Protein AF-A0A9Y1BR38-F1 (afdb_monomer_lite)

Sequence (168 aa):
MVGENLIVCGDAAALANPI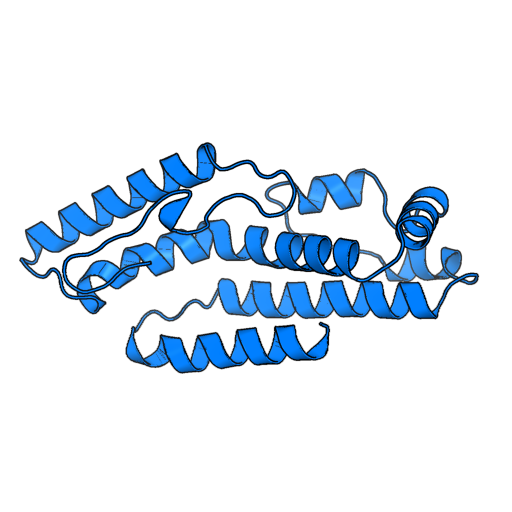NGEGHGLALLSGYYAARTIISAFARRDFSEESLWQYNIDIWQKFGYLGSMGIAIHKFMKKYPILDFEYLFASGIITQEDVNSVLGDLGYKPPIFSKFIKALKKPKLMLRLIRMILIAKKIEKLSLSYPTEVTEFNKWKRKIVKLELKEL

Secondary structure (DSSP, 8-state):
-EETTEE--GGGGT-S-TTT---HHHHHHHHHHHHHHHHHHHHHT--SHHHHTHHHHHHHHHHHHHHHHHHHHHHHHHHS-HHHHHHHHHTTSS-HHHHHHHHSSS-----HHHHGGGGTT-HHHHHHHHHHHHHHHHHHHHHHT--SSGGGHHHHHHHHHHHHTTT-

Organism: NCBI:txid2876572

Foldseek 3Di:
DAAQQDDDAWVRVVQQQLAPRHTPVRRVVLVVLQVVLVVQCVVVVHRGCLSSVVSLLSSLQQRQLLNLLSVLVNVLVVPDDVVLVVLCDVLVLDDPVQVVCSVDPDDDDDPSVVSVVSCVPPNVSSVLVVLSVVLSVVSNVLSNVQDSGPVCNVVSVVVNVVSVVVRD

InterPro domains:
  IPR036188 FAD/NAD(P)-binding domain superfamily [G3DSA:3.50.50.60] (1-167)
  IPR036188 FAD/NAD(P)-binding domain superfamily [SSF51905] (3-86)
  IPR050407 Geranylgeranyl Reductase [PTHR42685] (2-79)

pLDDT: mean 85.35, std 12.56, range [43.0, 98.5]

Radius of gyration: 18.53 Å; chains: 1; bounding box: 47×29×49 Å

Structure (mmCIF, N/CA/C/O backbone):
data_AF-A0A9Y1BR38-F1
#
_entry.id   AF-A0A9Y1BR38-F1
#
loop_
_atom_site.group_PDB
_atom_site.id
_atom_site.type_symbol
_atom_site.label_atom_id
_atom_site.label_alt_id
_atom_site.label_comp_id
_atom_site.label_asym_id
_atom_site.label_entity_id
_atom_site.label_seq_id
_atom_site.pdbx_PDB_ins_code
_atom_site.Cartn_x
_atom_site.Cartn_y
_atom_site.Cartn_z
_atom_site.occupancy
_atom_site.B_iso_or_equiv
_atom_site.auth_seq_id
_atom_site.auth_comp_id
_atom_site.auth_asym_id
_atom_site.auth_atom_id
_atom_site.pdbx_PDB_model_num
ATOM 1 N N . MET A 1 1 ? 4.615 -6.274 -8.901 1.00 95.88 1 MET A N 1
ATOM 2 C CA . MET A 1 1 ? 3.994 -5.702 -10.117 1.00 95.88 1 MET A CA 1
ATOM 3 C C . MET A 1 1 ? 4.949 -5.763 -11.306 1.00 95.88 1 MET A C 1
ATOM 5 O O . 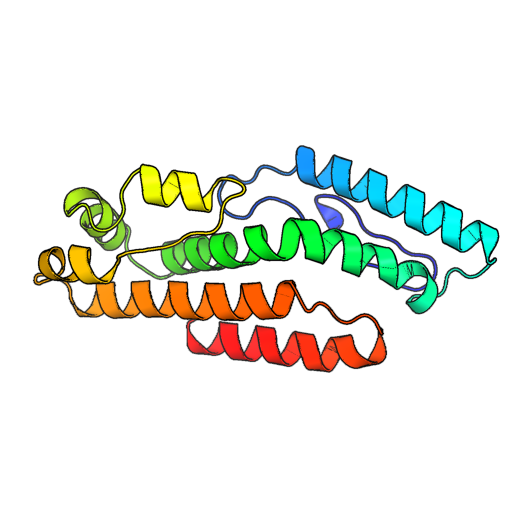MET A 1 1 ? 4.616 -5.245 -12.362 1.00 95.88 1 MET A O 1
ATOM 9 N N . VAL A 1 2 ? 6.109 -6.402 -11.151 1.00 97.81 2 VAL A N 1
ATOM 10 C CA . VAL A 1 2 ? 7.073 -6.651 -12.221 1.00 97.81 2 VAL A CA 1
ATOM 11 C C . VAL A 1 2 ? 7.361 -8.147 -12.280 1.00 97.81 2 VAL A C 1
ATOM 13 O O . VAL A 1 2 ? 7.052 -8.859 -11.324 1.00 97.81 2 VAL A O 1
ATOM 16 N N . GLY A 1 3 ? 7.925 -8.581 -13.395 1.00 96.88 3 GLY A N 1
ATOM 17 C CA . GLY A 1 3 ? 8.528 -9.889 -13.627 1.00 96.88 3 GLY A CA 1
ATOM 18 C C . GLY A 1 3 ? 9.521 -9.754 -14.780 1.00 96.88 3 GLY A C 1
ATOM 19 O O . GLY A 1 3 ? 9.692 -8.651 -15.304 1.00 96.88 3 GLY A O 1
ATOM 20 N N . GLU A 1 4 ? 10.154 -10.845 -15.207 1.00 96.19 4 GLU A N 1
ATOM 21 C CA . GLU A 1 4 ? 11.020 -10.802 -16.392 1.00 96.19 4 GLU A CA 1
ATOM 22 C C . GLU A 1 4 ? 10.271 -10.213 -17.593 1.00 96.19 4 GLU A C 1
ATOM 24 O O . GLU A 1 4 ? 9.215 -10.710 -17.991 1.00 96.19 4 GLU A O 1
ATOM 29 N N . ASN A 1 5 ? 10.816 -9.136 -18.165 1.00 97.19 5 ASN A N 1
ATOM 30 C CA . ASN A 1 5 ? 10.243 -8.420 -19.307 1.00 97.19 5 ASN A CA 1
ATOM 31 C C . ASN A 1 5 ? 8.800 -7.910 -19.100 1.00 97.19 5 ASN A C 1
ATOM 33 O O . ASN A 1 5 ? 8.101 -7.629 -20.075 1.00 97.19 5 ASN A O 1
ATOM 37 N N . LEU A 1 6 ? 8.336 -7.774 -17.852 1.00 98.12 6 LEU A N 1
ATOM 38 C CA . LEU A 1 6 ? 6.954 -7.418 -17.538 1.00 98.12 6 LEU A CA 1
ATOM 39 C C . LEU A 1 6 ? 6.879 -6.325 -16.471 1.00 98.12 6 LEU A C 1
ATOM 41 O O . LEU A 1 6 ? 7.452 -6.443 -15.389 1.00 98.12 6 LEU A O 1
ATOM 45 N N . ILE A 1 7 ? 6.068 -5.302 -16.739 1.00 98.44 7 ILE A N 1
ATOM 46 C CA . ILE A 1 7 ? 5.588 -4.337 -15.746 1.00 98.44 7 ILE A CA 1
ATOM 47 C C . ILE A 1 7 ? 4.064 -4.258 -15.858 1.00 98.44 7 ILE A C 1
ATOM 49 O O . ILE A 1 7 ? 3.518 -4.190 -16.956 1.00 98.44 7 ILE A O 1
ATOM 53 N N . VAL A 1 8 ? 3.382 -4.252 -14.713 1.00 98.12 8 VAL A N 1
ATOM 54 C CA . VAL A 1 8 ? 1.926 -4.112 -14.606 1.00 98.12 8 VAL A CA 1
ATOM 55 C C . VAL A 1 8 ? 1.590 -2.775 -13.940 1.00 98.12 8 VAL A C 1
ATOM 57 O O . VAL A 1 8 ? 2.165 -2.427 -12.904 1.00 98.12 8 VAL A O 1
ATOM 60 N N . CYS A 1 9 ? 0.641 -2.035 -14.515 1.00 96.81 9 CYS A N 1
ATOM 61 C CA . CYS A 1 9 ? 0.256 -0.680 -14.101 1.00 96.81 9 CYS A CA 1
ATOM 62 C C . CYS A 1 9 ? -1.261 -0.547 -13.892 1.00 96.81 9 CYS A C 1
ATOM 64 O O . CYS A 1 9 ? -2.034 -1.401 -14.326 1.00 96.81 9 CYS A O 1
ATOM 66 N N . GLY A 1 10 ? -1.678 0.551 -13.251 1.00 94.50 10 GLY A N 1
ATOM 67 C CA . GLY A 1 10 ? -3.084 0.925 -13.068 1.00 94.50 10 GLY A CA 1
ATOM 68 C C . GLY A 1 10 ? -3.947 -0.169 -12.437 1.00 94.50 10 GLY A C 1
ATOM 69 O O . GLY A 1 10 ? -3.523 -0.861 -11.507 1.00 94.50 10 GLY A O 1
ATOM 70 N N . ASP A 1 11 ? -5.159 -0.335 -12.960 1.00 94.12 11 ASP A N 1
ATOM 71 C CA . ASP A 1 11 ? -6.144 -1.299 -12.455 1.00 94.12 11 ASP A CA 1
ATOM 72 C C . ASP A 1 11 ? -5.651 -2.747 -12.540 1.00 94.12 11 ASP A C 1
ATOM 74 O O . ASP A 1 11 ? -5.897 -3.535 -11.627 1.00 94.12 11 ASP A O 1
ATOM 78 N N . ALA A 1 12 ? -4.873 -3.089 -13.573 1.00 96.00 12 ALA A N 1
ATOM 79 C CA . ALA A 1 12 ? -4.264 -4.413 -13.698 1.00 96.00 12 ALA A CA 1
ATOM 80 C C . ALA A 1 12 ? -3.284 -4.716 -12.547 1.00 96.00 12 ALA A C 1
ATOM 82 O O . ALA A 1 12 ? -3.080 -5.876 -12.192 1.00 96.00 12 ALA A O 1
ATOM 83 N N . ALA A 1 13 ? -2.700 -3.680 -11.937 1.00 93.69 13 ALA A N 1
ATOM 84 C CA . ALA A 1 13 ? -1.844 -3.782 -10.758 1.00 93.69 13 ALA A CA 1
ATOM 85 C C . ALA A 1 13 ? -2.601 -3.599 -9.427 1.00 93.69 13 ALA A C 1
ATOM 87 O O . ALA A 1 13 ? -1.963 -3.562 -8.375 1.00 93.69 13 ALA A O 1
ATOM 88 N N . ALA A 1 14 ? -3.936 -3.504 -9.455 1.00 91.25 14 ALA A N 1
ATOM 89 C CA . ALA A 1 14 ? -4.789 -3.251 -8.293 1.00 91.25 14 ALA A CA 1
ATOM 90 C C . ALA A 1 14 ? -4.430 -1.958 -7.532 1.00 91.25 14 ALA A C 1
ATOM 92 O O . ALA A 1 14 ? -4.456 -1.920 -6.302 1.00 91.25 14 ALA A O 1
ATOM 93 N N . LEU A 1 15 ? -4.097 -0.894 -8.272 1.00 90.19 15 LEU A N 1
ATOM 94 C CA . LEU A 1 15 ? -3.702 0.399 -7.705 1.00 90.19 15 LEU A CA 1
ATOM 95 C C . LEU A 1 15 ? -4.874 1.349 -7.428 1.00 90.19 15 LEU A C 1
ATOM 97 O O . LEU A 1 15 ? -4.635 2.501 -7.096 1.00 90.19 15 LEU A O 1
ATOM 101 N N . ALA A 1 16 ? -6.129 0.919 -7.554 1.00 88.25 16 ALA A N 1
ATOM 102 C CA . ALA A 1 16 ? -7.261 1.762 -7.175 1.00 88.25 16 ALA A CA 1
ATOM 103 C C . ALA A 1 16 ? -7.237 2.060 -5.666 1.00 88.25 16 ALA A C 1
ATOM 105 O O . ALA A 1 16 ? -6.946 1.180 -4.848 1.00 88.25 16 ALA A O 1
ATOM 106 N N . ASN A 1 17 ? -7.568 3.295 -5.283 1.00 85.19 17 ASN A N 1
ATOM 107 C CA . ASN A 1 17 ? -7.675 3.662 -3.879 1.00 85.19 17 ASN A CA 1
ATOM 108 C C . ASN A 1 17 ? -8.801 2.835 -3.220 1.00 85.19 17 ASN A C 1
ATOM 110 O O . ASN A 1 17 ? -9.958 2.914 -3.640 1.00 85.19 17 ASN A O 1
ATOM 114 N N . PRO A 1 18 ? -8.497 2.047 -2.175 1.00 82.56 18 PRO A N 1
ATOM 115 C CA . PRO A 1 18 ? -9.446 1.112 -1.573 1.00 82.56 18 PRO A CA 1
ATOM 116 C C . PRO A 1 18 ? -10.621 1.776 -0.839 1.00 82.56 18 PRO A C 1
ATOM 118 O O . PRO A 1 18 ? -11.553 1.065 -0.471 1.00 82.56 18 PRO A O 1
ATOM 121 N N . ILE A 1 19 ? -10.588 3.092 -0.590 1.00 79.19 19 ILE A N 1
ATOM 122 C CA . ILE A 1 19 ? -11.658 3.798 0.132 1.00 79.19 19 ILE A CA 1
ATOM 123 C C . ILE A 1 19 ? -12.689 4.387 -0.830 1.00 79.19 19 ILE A C 1
ATOM 125 O O . ILE A 1 19 ? -13.882 4.145 -0.668 1.00 79.19 19 ILE A O 1
ATOM 129 N N . ASN A 1 20 ? -12.244 5.177 -1.810 1.00 81.81 20 ASN A N 1
ATOM 130 C CA . ASN A 1 20 ? -13.133 5.898 -2.729 1.00 81.81 20 ASN A CA 1
ATOM 131 C C . ASN A 1 20 ? -13.226 5.249 -4.124 1.00 81.81 20 ASN A C 1
ATOM 133 O O . ASN A 1 20 ? -14.044 5.675 -4.933 1.00 81.81 20 ASN A O 1
ATOM 137 N N . GLY A 1 21 ? -12.409 4.230 -4.407 1.00 84.44 21 GLY A N 1
ATOM 138 C CA . GLY A 1 21 ? -12.361 3.551 -5.703 1.00 84.44 21 GLY A CA 1
ATOM 139 C C . GLY A 1 21 ? -11.657 4.344 -6.806 1.00 84.44 21 GLY A C 1
ATOM 140 O O . GLY A 1 21 ? -11.636 3.899 -7.950 1.00 84.44 21 GLY A O 1
ATOM 141 N N . GLU A 1 22 ? -11.075 5.504 -6.500 1.00 87.12 22 GLU A N 1
ATOM 142 C CA . GLU A 1 22 ? -10.401 6.331 -7.493 1.00 87.12 22 GLU A CA 1
ATOM 143 C C . GLU A 1 22 ? -9.078 5.688 -7.930 1.00 87.12 22 GLU A C 1
ATOM 145 O O . GLU A 1 22 ? -8.190 5.430 -7.115 1.00 87.12 22 GLU A O 1
ATOM 150 N N . GLY A 1 23 ? -8.942 5.436 -9.234 1.00 88.25 23 GLY A N 1
ATOM 151 C CA . GLY A 1 23 ? -7.738 4.843 -9.825 1.00 88.25 23 GLY A CA 1
ATOM 152 C C . GLY A 1 23 ? -6.975 5.761 -10.777 1.00 88.25 23 GLY A C 1
ATOM 153 O O . GLY A 1 23 ? -5.817 5.486 -11.068 1.00 88.25 23 GLY A O 1
ATOM 154 N N . HIS A 1 24 ? -7.567 6.861 -11.255 1.00 90.12 24 HIS A N 1
ATOM 155 C CA . HIS A 1 24 ? -6.996 7.638 -12.363 1.00 90.12 24 HIS A CA 1
ATOM 156 C C . HIS A 1 24 ? -5.622 8.243 -12.033 1.00 90.12 24 HIS A C 1
ATOM 158 O O . HIS A 1 24 ? -4.659 8.030 -12.773 1.00 90.12 24 HIS A O 1
ATOM 164 N N . GLY A 1 25 ? -5.497 8.930 -10.891 1.00 88.50 25 GLY A N 1
ATOM 165 C CA . GLY A 1 25 ? -4.220 9.509 -10.459 1.00 88.50 25 GLY A CA 1
ATOM 166 C C . GLY A 1 25 ? -3.131 8.452 -10.244 1.00 88.50 25 GLY A C 1
ATOM 167 O O . GLY A 1 25 ? -1.989 8.634 -10.665 1.00 88.50 25 GLY A O 1
ATOM 168 N N . LEU A 1 26 ? -3.493 7.306 -9.660 1.00 88.56 26 LEU A N 1
ATOM 169 C CA . LEU A 1 26 ? -2.563 6.201 -9.407 1.00 88.56 26 LEU A CA 1
ATOM 170 C C . LEU A 1 26 ? -2.187 5.454 -10.691 1.00 88.56 26 LEU A C 1
ATOM 172 O O . LEU A 1 26 ? -1.038 5.043 -10.841 1.00 88.56 26 LEU A O 1
ATOM 176 N N . ALA A 1 27 ? -3.101 5.355 -11.656 1.00 93.44 27 ALA A N 1
ATOM 177 C CA . ALA A 1 27 ? -2.816 4.829 -12.982 1.00 93.44 27 ALA A CA 1
ATOM 178 C C . ALA A 1 27 ? -1.784 5.704 -13.708 1.00 93.44 27 ALA A C 1
ATOM 180 O O . ALA A 1 27 ? -0.769 5.177 -14.169 1.00 93.44 27 ALA A O 1
ATOM 181 N N . LEU A 1 28 ? -1.9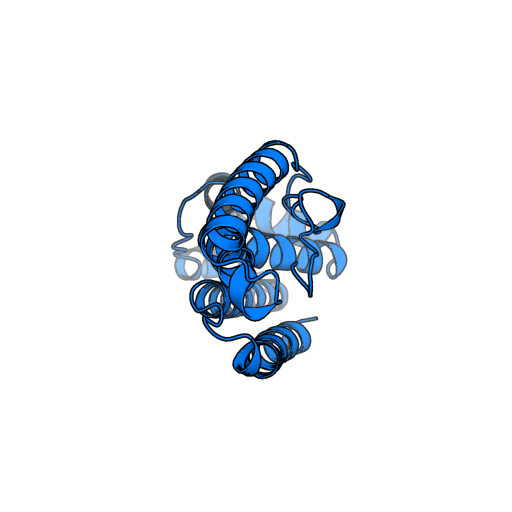71 7.028 -13.725 1.00 94.94 28 LEU A N 1
ATOM 182 C CA . LEU A 1 28 ? -1.009 7.968 -14.314 1.00 94.94 28 LEU A CA 1
ATOM 183 C C . LEU A 1 28 ? 0.359 7.897 -13.627 1.00 94.94 28 LEU A C 1
ATOM 185 O O . LEU A 1 28 ? 1.385 7.780 -14.299 1.00 94.94 28 LEU A O 1
ATOM 189 N N . LEU A 1 29 ? 0.379 7.907 -12.291 1.00 93.25 29 LEU A N 1
ATOM 190 C CA . LEU A 1 29 ? 1.613 7.804 -11.514 1.00 93.25 29 LEU A CA 1
ATOM 191 C C . LEU A 1 29 ? 2.343 6.481 -11.793 1.00 93.25 29 LEU A C 1
ATOM 193 O O . LEU A 1 29 ? 3.564 6.458 -11.943 1.00 93.25 29 LEU A O 1
ATOM 197 N N . SER A 1 30 ? 1.595 5.384 -11.919 1.00 95.88 30 SER A N 1
ATOM 198 C CA . SER A 1 30 ? 2.166 4.082 -12.251 1.00 95.88 30 SER A CA 1
ATOM 199 C C . SER A 1 30 ? 2.748 4.031 -13.662 1.00 95.88 30 SER A C 1
ATOM 201 O O . SER A 1 30 ? 3.854 3.529 -13.838 1.00 95.88 30 SER A O 1
ATOM 203 N N . GLY A 1 31 ? 2.090 4.643 -14.650 1.00 97.69 31 GLY A N 1
ATOM 204 C CA . GLY A 1 31 ? 2.645 4.779 -15.997 1.00 97.69 31 GLY A CA 1
ATOM 205 C C . GLY A 1 31 ? 3.935 5.604 -16.013 1.00 97.69 31 GLY A C 1
ATOM 206 O O . GLY A 1 31 ? 4.910 5.218 -16.657 1.00 97.69 31 GLY A O 1
ATOM 207 N N . TYR A 1 32 ? 3.977 6.699 -15.246 1.00 97.38 32 TYR A N 1
ATOM 208 C CA . TYR A 1 32 ? 5.171 7.534 -15.101 1.00 97.38 32 TYR A CA 1
ATOM 209 C C . TYR A 1 32 ? 6.368 6.746 -14.549 1.00 97.38 32 TYR A C 1
ATOM 211 O O . TYR A 1 32 ? 7.455 6.779 -15.134 1.00 97.38 32 TYR A O 1
ATOM 219 N N . TYR A 1 33 ? 6.184 6.009 -13.449 1.00 97.69 33 TYR A N 1
ATOM 220 C CA . TYR A 1 33 ? 7.267 5.208 -12.876 1.00 97.69 33 TYR A CA 1
ATOM 221 C C . TYR A 1 33 ? 7.668 4.048 -13.788 1.00 97.69 33 TYR A C 1
ATOM 223 O O . TYR A 1 33 ? 8.861 3.824 -13.978 1.00 97.69 33 TYR A O 1
ATOM 231 N N . ALA A 1 34 ? 6.706 3.377 -14.428 1.00 98.31 34 ALA A N 1
ATOM 232 C CA . ALA A 1 34 ? 6.994 2.312 -15.382 1.00 98.31 34 ALA A CA 1
ATOM 233 C C . ALA A 1 34 ? 7.876 2.807 -16.536 1.00 98.31 34 ALA A C 1
ATOM 235 O O . ALA A 1 34 ? 8.897 2.190 -16.830 1.00 98.31 34 ALA A O 1
ATOM 236 N N . ALA A 1 35 ? 7.551 3.958 -17.135 1.00 98.44 35 ALA A N 1
ATOM 237 C CA . ALA A 1 35 ? 8.354 4.550 -18.203 1.00 98.44 35 ALA A CA 1
ATOM 238 C C . ALA A 1 35 ? 9.799 4.827 -17.753 1.00 98.44 35 ALA A C 1
ATOM 240 O O . ALA A 1 35 ? 10.748 4.486 -18.461 1.00 98.44 35 ALA A O 1
ATOM 241 N N . ARG A 1 36 ? 9.989 5.386 -16.551 1.00 98.19 36 ARG A N 1
ATOM 242 C CA . ARG A 1 36 ? 11.329 5.635 -15.992 1.00 98.19 36 ARG A CA 1
ATOM 243 C C . ARG A 1 36 ? 12.114 4.347 -15.762 1.00 98.19 36 ARG A C 1
ATOM 245 O O . ARG A 1 36 ? 13.295 4.286 -16.108 1.00 98.19 36 ARG A O 1
ATOM 252 N N . THR A 1 37 ? 11.471 3.323 -15.207 1.00 98.31 37 THR A N 1
ATOM 253 C CA . THR A 1 37 ? 12.089 2.009 -14.996 1.00 98.31 37 THR A CA 1
ATOM 254 C C . THR A 1 37 ? 12.484 1.370 -16.325 1.00 98.31 37 THR A C 1
ATOM 256 O O . THR A 1 37 ? 13.608 0.887 -16.448 1.00 98.31 37 THR A O 1
ATOM 259 N N . ILE A 1 38 ? 11.621 1.443 -17.342 1.00 98.38 38 ILE A N 1
ATOM 260 C CA . ILE A 1 38 ? 11.887 0.919 -18.689 1.00 98.38 38 ILE A CA 1
ATOM 261 C C . ILE A 1 38 ? 13.084 1.631 -19.329 1.00 98.38 38 ILE A C 1
ATOM 263 O O . ILE A 1 38 ? 13.990 0.964 -19.821 1.00 98.38 38 ILE A O 1
ATOM 267 N N . ILE A 1 39 ? 13.149 2.966 -19.278 1.00 98.50 39 ILE A N 1
ATOM 268 C CA . ILE A 1 39 ? 14.294 3.732 -19.806 1.00 98.50 39 ILE A CA 1
ATOM 269 C C . ILE A 1 39 ? 15.607 3.278 -19.146 1.00 98.50 39 ILE A C 1
ATOM 271 O O . ILE A 1 39 ? 16.605 3.052 -19.832 1.00 98.50 39 ILE A O 1
ATOM 275 N N . SER A 1 40 ? 15.601 3.085 -17.824 1.00 97.75 40 SER A N 1
ATOM 276 C CA . SER A 1 40 ? 16.763 2.583 -17.076 1.00 97.75 40 SER A CA 1
ATOM 277 C C . SER A 1 40 ? 17.134 1.139 -17.445 1.00 97.75 40 SER A C 1
ATOM 279 O O . SER A 1 40 ? 18.316 0.797 -17.528 1.00 97.75 40 SER A O 1
ATOM 281 N N . ALA A 1 41 ? 16.142 0.280 -17.690 1.00 98.12 41 ALA A N 1
ATOM 282 C CA . ALA A 1 41 ? 16.347 -1.094 -18.146 1.00 98.12 41 ALA A CA 1
ATOM 283 C C . ALA A 1 41 ? 16.999 -1.139 -19.537 1.00 98.12 41 ALA A C 1
ATOM 285 O O . ALA A 1 41 ? 17.995 -1.836 -19.724 1.00 98.12 41 ALA A O 1
ATOM 286 N N . PHE A 1 42 ? 16.527 -0.318 -20.485 1.00 98.38 42 PHE A N 1
ATOM 287 C CA . PHE A 1 42 ? 17.136 -0.196 -21.815 1.00 98.38 42 PHE A CA 1
ATOM 288 C C . PHE A 1 42 ? 18.584 0.298 -21.758 1.00 98.38 42 PHE A C 1
ATOM 290 O O . PHE A 1 42 ? 19.437 -0.250 -22.455 1.00 98.38 42 PHE A O 1
ATOM 297 N N . ALA A 1 43 ? 18.882 1.288 -20.910 1.00 98.06 43 ALA A N 1
ATOM 298 C CA . ALA A 1 43 ? 20.244 1.794 -20.737 1.00 98.06 43 ALA A CA 1
ATOM 299 C C . ALA A 1 43 ? 21.213 0.709 -20.231 1.00 98.06 43 ALA A C 1
ATOM 301 O O . ALA A 1 43 ? 22.369 0.667 -20.649 1.00 98.06 43 ALA A O 1
ATOM 302 N N . ARG A 1 44 ? 20.729 -0.191 -19.366 1.00 97.19 44 ARG A N 1
ATOM 303 C CA . ARG A 1 44 ? 21.495 -1.323 -18.817 1.00 97.19 44 ARG A CA 1
ATOM 304 C C . ARG A 1 44 ? 21.442 -2.585 -19.682 1.00 97.19 44 ARG A C 1
ATOM 306 O O . ARG A 1 44 ? 22.225 -3.497 -19.448 1.00 97.19 44 ARG A O 1
ATOM 313 N N . ARG A 1 45 ? 20.543 -2.632 -20.673 1.00 97.94 45 ARG A N 1
ATOM 314 C CA . ARG A 1 45 ? 20.175 -3.838 -21.440 1.00 97.94 45 ARG A CA 1
ATOM 315 C C . ARG A 1 45 ? 19.784 -5.017 -20.542 1.00 97.94 45 ARG A C 1
ATOM 317 O O . ARG A 1 45 ? 20.090 -6.163 -20.852 1.00 97.94 45 ARG A O 1
ATOM 324 N N . ASP A 1 46 ? 19.109 -4.719 -19.439 1.00 98.19 46 ASP A N 1
ATOM 325 C CA . ASP A 1 46 ? 18.712 -5.699 -18.434 1.00 98.19 46 ASP A CA 1
ATOM 326 C C . ASP A 1 46 ? 17.232 -5.507 -18.098 1.00 98.19 46 ASP A C 1
ATOM 328 O O . ASP A 1 46 ? 16.836 -4.468 -17.565 1.00 98.19 46 ASP A O 1
ATOM 332 N N . PHE A 1 47 ? 16.429 -6.516 -18.429 1.00 97.88 47 PHE A N 1
ATOM 333 C CA . PHE A 1 47 ? 14.975 -6.547 -18.261 1.00 97.88 47 PHE A CA 1
ATOM 334 C C . PHE A 1 47 ? 14.534 -7.633 -17.262 1.00 97.88 47 PHE A C 1
ATOM 336 O O . PHE A 1 47 ? 13.373 -8.048 -17.267 1.00 97.88 47 PHE A O 1
ATOM 343 N N . SER A 1 48 ? 15.466 -8.109 -16.431 1.00 98.38 48 SER A N 1
ATOM 344 C CA . SER A 1 48 ? 15.196 -9.020 -15.315 1.00 98.38 48 SER A CA 1
ATOM 345 C C . SER A 1 48 ? 14.245 -8.404 -14.285 1.00 98.38 48 SER A C 1
ATOM 347 O O . SER A 1 48 ? 14.088 -7.181 -14.203 1.00 98.38 48 SER A O 1
ATOM 349 N N . GLU A 1 49 ? 13.626 -9.250 -13.459 1.00 97.69 49 GLU A N 1
ATOM 350 C CA . GLU A 1 49 ? 12.784 -8.793 -12.349 1.00 97.69 49 GLU A CA 1
ATOM 351 C C . GLU A 1 49 ? 13.561 -7.853 -11.410 1.00 97.69 49 GLU A C 1
ATOM 353 O O . GLU A 1 49 ? 13.041 -6.817 -10.992 1.00 97.69 49 GLU A O 1
ATOM 358 N N . GLU A 1 50 ? 14.829 -8.172 -11.144 1.00 97.44 50 GLU A N 1
ATOM 359 C CA . GLU A 1 50 ? 15.758 -7.393 -10.329 1.00 97.44 50 GLU A CA 1
ATOM 360 C C . GLU A 1 50 ? 15.988 -5.996 -10.909 1.00 97.44 50 GLU A C 1
ATOM 362 O O . GLU A 1 50 ? 15.890 -4.995 -10.194 1.00 97.44 50 GLU A O 1
ATOM 367 N N . SER A 1 51 ? 16.249 -5.903 -12.215 1.00 97.00 51 SER A N 1
ATOM 368 C CA . SER A 1 51 ? 16.459 -4.622 -12.896 1.00 97.00 51 SER A CA 1
ATOM 369 C C . SER A 1 51 ? 15.214 -3.735 -12.861 1.00 97.00 51 SER A C 1
ATOM 371 O O . SER A 1 51 ? 15.327 -2.508 -12.731 1.00 97.00 51 SER A O 1
ATOM 373 N N . LEU A 1 52 ? 14.029 -4.348 -12.938 1.00 98.38 52 LEU A N 1
ATOM 374 C CA . LEU A 1 52 ? 12.736 -3.663 -12.931 1.00 98.38 52 LEU A CA 1
ATOM 375 C C . LEU A 1 52 ? 12.208 -3.381 -11.515 1.00 98.38 52 LEU A C 1
ATOM 377 O O . LEU A 1 52 ? 11.243 -2.631 -11.353 1.00 98.38 52 LEU A O 1
ATOM 381 N N . TRP A 1 53 ? 12.847 -3.921 -10.475 1.00 97.81 53 TRP A N 1
ATOM 382 C CA . TRP A 1 53 ? 12.354 -3.889 -9.097 1.00 97.81 53 TRP A CA 1
ATOM 383 C C . TRP A 1 53 ? 12.146 -2.479 -8.533 1.00 97.81 53 TRP A C 1
ATOM 385 O O . TRP A 1 53 ? 11.240 -2.261 -7.724 1.00 97.81 53 TRP A O 1
ATOM 395 N N . GLN A 1 54 ? 12.916 -1.498 -9.019 1.00 96.62 54 GLN A N 1
ATOM 396 C CA . GLN A 1 54 ? 12.770 -0.091 -8.634 1.00 96.62 54 GLN A CA 1
ATOM 397 C C . GLN A 1 54 ? 11.342 0.431 -8.847 1.00 96.62 54 GLN A C 1
ATOM 399 O O . GLN A 1 54 ? 10.864 1.224 -8.041 1.00 96.62 54 GLN A O 1
ATOM 404 N N . TYR A 1 55 ? 10.623 -0.069 -9.859 1.00 97.38 55 TYR A N 1
ATOM 405 C CA . TYR A 1 55 ? 9.215 0.272 -10.061 1.00 97.38 55 TYR A CA 1
ATOM 406 C C . TYR A 1 55 ? 8.358 -0.078 -8.839 1.00 97.38 55 TYR A C 1
ATOM 408 O O . TYR A 1 55 ? 7.556 0.736 -8.385 1.00 97.38 55 TYR A O 1
ATOM 416 N N . ASN A 1 56 ? 8.540 -1.274 -8.265 1.00 95.81 56 ASN A N 1
ATOM 417 C CA . ASN A 1 56 ? 7.799 -1.654 -7.067 1.00 95.81 56 ASN A CA 1
ATOM 418 C C . ASN A 1 56 ? 8.143 -0.723 -5.897 1.00 95.81 56 ASN A C 1
ATOM 420 O O . ASN A 1 56 ? 7.237 -0.301 -5.185 1.00 95.81 56 ASN A O 1
ATOM 424 N N . ILE A 1 57 ? 9.423 -0.386 -5.713 1.00 94.44 57 ILE A N 1
ATOM 425 C CA . ILE A 1 57 ? 9.870 0.511 -4.638 1.00 94.44 57 ILE A CA 1
ATOM 426 C C . ILE A 1 57 ? 9.196 1.881 -4.776 1.00 94.44 57 ILE A C 1
ATOM 428 O O . ILE A 1 57 ? 8.598 2.362 -3.814 1.00 94.44 57 ILE A O 1
ATOM 432 N N . ASP A 1 58 ? 9.232 2.473 -5.969 1.00 93.38 58 ASP A N 1
ATOM 433 C CA . ASP A 1 58 ? 8.663 3.796 -6.238 1.00 93.38 58 ASP A CA 1
ATOM 434 C C . ASP A 1 58 ? 7.146 3.825 -5.987 1.00 93.38 58 ASP A C 1
ATOM 436 O O . ASP A 1 58 ? 6.630 4.735 -5.331 1.00 93.38 58 ASP A O 1
ATOM 440 N N . ILE A 1 59 ? 6.429 2.788 -6.440 1.00 92.12 59 ILE A N 1
ATOM 441 C CA . ILE A 1 59 ? 4.993 2.639 -6.182 1.00 92.12 59 ILE A CA 1
ATOM 442 C C . ILE A 1 59 ? 4.720 2.496 -4.686 1.00 92.12 59 ILE A C 1
ATOM 444 O O . ILE A 1 59 ? 3.863 3.197 -4.153 1.00 92.12 59 ILE A O 1
ATOM 448 N N . TRP A 1 60 ? 5.428 1.613 -3.980 1.00 88.62 60 TRP A N 1
ATOM 449 C CA . TRP A 1 60 ? 5.159 1.346 -2.565 1.00 88.62 60 TRP A CA 1
ATOM 450 C C . TRP A 1 60 ? 5.545 2.513 -1.650 1.00 88.62 60 TRP A C 1
ATOM 452 O O . TRP A 1 60 ? 4.855 2.743 -0.658 1.00 88.62 60 TRP A O 1
ATOM 462 N N . GLN A 1 61 ? 6.564 3.301 -2.002 1.00 82.88 61 GLN A N 1
ATOM 463 C CA . GLN A 1 61 ? 6.902 4.535 -1.286 1.00 82.88 61 GLN A CA 1
ATOM 464 C C . GLN A 1 61 ? 5.798 5.594 -1.381 1.00 82.88 61 GLN A C 1
ATOM 466 O O . GLN A 1 61 ? 5.587 6.340 -0.426 1.00 82.88 61 GLN A O 1
ATOM 471 N N . LYS A 1 62 ? 5.090 5.668 -2.515 1.00 77.56 62 LYS A N 1
ATOM 472 C CA . LYS A 1 62 ? 4.000 6.632 -2.720 1.00 77.56 62 LYS A CA 1
ATOM 473 C C . LYS A 1 62 ? 2.642 6.110 -2.255 1.00 77.56 62 LYS A C 1
ATOM 475 O O . LYS A 1 62 ? 1.899 6.840 -1.612 1.00 77.56 62 LYS A O 1
ATOM 480 N N . PHE A 1 63 ? 2.321 4.854 -2.552 1.00 77.69 63 PHE A N 1
ATOM 481 C CA . PHE A 1 63 ? 0.984 4.286 -2.364 1.00 77.69 63 PHE A CA 1
ATOM 482 C C . PHE A 1 63 ? 0.857 3.347 -1.159 1.00 77.69 63 PHE A C 1
ATOM 484 O O . PHE A 1 63 ? -0.238 3.186 -0.618 1.00 77.69 63 PHE A O 1
ATOM 491 N N . GLY A 1 64 ? 1.953 2.743 -0.692 1.00 69.88 64 GLY A N 1
ATOM 492 C CA . GLY A 1 64 ? 1.914 1.736 0.374 1.00 69.88 64 GLY A CA 1
ATOM 493 C C . GLY A 1 64 ? 1.262 2.237 1.668 1.00 69.88 64 GLY A C 1
ATOM 494 O O . GLY A 1 64 ? 0.578 1.476 2.357 1.00 69.88 64 GLY A O 1
ATOM 495 N N . TYR A 1 65 ? 1.415 3.533 1.963 1.00 64.25 65 TYR A N 1
ATOM 496 C CA . TYR A 1 65 ? 0.747 4.218 3.072 1.00 64.25 65 TYR A CA 1
ATOM 497 C C . TYR A 1 65 ? -0.784 4.244 2.903 1.00 64.25 65 TYR A C 1
ATOM 499 O O . TYR A 1 65 ? -1.511 3.680 3.725 1.00 64.25 65 TYR A O 1
ATOM 507 N N . LEU A 1 66 ? -1.263 4.847 1.808 1.00 65.94 66 LEU A N 1
ATOM 508 C CA . LEU A 1 66 ? -2.688 5.076 1.537 1.00 65.94 66 LEU A CA 1
ATOM 509 C C . LEU A 1 66 ? -3.459 3.760 1.388 1.00 65.94 66 LEU A C 1
ATOM 511 O O . LEU A 1 66 ? -4.552 3.600 1.936 1.00 65.94 66 LEU A O 1
ATOM 515 N N . GLY A 1 67 ? -2.851 2.775 0.721 1.00 72.12 67 GLY A N 1
ATOM 516 C CA . GLY A 1 67 ? -3.442 1.451 0.561 1.00 72.12 67 GLY A CA 1
ATOM 517 C C . GLY A 1 67 ? -3.695 0.752 1.900 1.00 72.12 67 GLY A C 1
ATOM 518 O O . GLY A 1 67 ? -4.753 0.159 2.097 1.00 72.12 67 GLY A O 1
ATOM 519 N N . SER A 1 68 ? -2.769 0.857 2.858 1.00 79.25 68 SER A N 1
ATOM 520 C CA . SER A 1 68 ? -2.820 0.086 4.110 1.00 79.25 68 SER A CA 1
ATOM 521 C C . SER A 1 68 ? -4.003 0.463 5.010 1.00 79.25 68 SER A C 1
ATOM 523 O O . SER A 1 68 ? -4.732 -0.417 5.475 1.00 79.25 68 SER A O 1
ATOM 525 N N . MET A 1 69 ? -4.215 1.761 5.260 1.00 80.56 69 MET A N 1
ATOM 526 C CA . MET A 1 69 ? -5.328 2.220 6.102 1.00 80.56 69 MET A CA 1
ATOM 527 C C . MET A 1 69 ? -6.673 2.027 5.403 1.00 80.56 69 MET A C 1
ATOM 529 O O . MET A 1 69 ? -7.629 1.559 6.021 1.00 80.56 69 MET A O 1
ATOM 533 N N . GLY A 1 70 ? -6.741 2.320 4.105 1.00 81.81 70 GLY A N 1
ATOM 534 C CA . GLY A 1 70 ? -7.980 2.168 3.361 1.00 81.81 70 GLY A CA 1
ATOM 535 C C . GLY A 1 70 ? -8.434 0.715 3.220 1.00 81.81 70 GLY A C 1
ATOM 536 O O . GLY A 1 70 ? -9.611 0.421 3.421 1.00 81.81 70 GLY A O 1
ATOM 537 N N . ILE A 1 71 ? -7.504 -0.222 3.003 1.00 85.06 71 ILE A N 1
ATOM 538 C CA . ILE A 1 71 ? -7.797 -1.664 3.038 1.00 85.06 71 ILE A CA 1
ATOM 539 C C . ILE A 1 71 ? -8.329 -2.076 4.416 1.00 85.06 71 ILE A C 1
ATOM 541 O O . ILE A 1 71 ? -9.286 -2.851 4.496 1.00 85.06 71 ILE A O 1
ATOM 545 N N . ALA A 1 72 ? -7.734 -1.571 5.501 1.00 85.88 72 ALA A N 1
ATOM 546 C CA . ALA A 1 72 ? -8.172 -1.890 6.856 1.00 85.88 72 ALA A CA 1
ATOM 547 C C . ALA A 1 72 ? -9.598 -1.385 7.133 1.00 85.88 72 ALA A C 1
ATOM 549 O O . ALA A 1 72 ? -10.423 -2.152 7.631 1.00 85.88 72 ALA A O 1
ATOM 550 N N . ILE A 1 73 ? -9.911 -0.147 6.735 1.00 83.69 73 ILE A N 1
ATOM 551 C CA . ILE A 1 73 ? -11.258 0.432 6.850 1.00 83.69 73 ILE A CA 1
ATOM 552 C C . ILE A 1 73 ? -12.266 -0.370 6.031 1.00 83.69 73 ILE A C 1
ATOM 554 O O . ILE A 1 73 ? -13.293 -0.773 6.572 1.00 83.69 73 ILE A O 1
ATOM 558 N N . HIS A 1 74 ? -11.964 -0.674 4.766 1.00 85.44 74 HIS A N 1
ATOM 559 C CA . HIS A 1 74 ? -12.859 -1.454 3.905 1.00 85.44 74 HIS A CA 1
ATOM 560 C C . HIS A 1 74 ? -13.164 -2.835 4.490 1.00 85.44 74 HIS A C 1
ATOM 562 O O . HIS A 1 74 ? -14.309 -3.287 4.524 1.00 85.44 74 HIS A O 1
ATOM 568 N N . LYS A 1 75 ? -12.138 -3.513 5.012 1.00 87.00 75 LYS A N 1
ATOM 569 C CA . LYS A 1 75 ? -12.290 -4.811 5.676 1.00 87.00 75 LYS A CA 1
ATOM 570 C C . LYS A 1 75 ? -13.115 -4.705 6.960 1.00 87.00 75 LYS A C 1
ATOM 572 O O . LYS A 1 75 ? -13.965 -5.558 7.208 1.00 87.00 75 LYS A O 1
ATOM 577 N N . PHE A 1 76 ? -12.907 -3.658 7.753 1.00 86.12 76 PHE A N 1
ATOM 578 C CA . PHE A 1 76 ? -13.700 -3.386 8.948 1.00 86.12 76 PHE A CA 1
ATOM 579 C C . PHE A 1 76 ? -15.172 -3.127 8.582 1.00 86.12 76 PHE A C 1
ATOM 581 O O . PHE A 1 76 ? -16.054 -3.732 9.190 1.00 86.12 76 PHE A O 1
ATOM 588 N N . MET A 1 77 ? -15.436 -2.340 7.530 1.00 86.31 77 MET A N 1
ATOM 589 C CA . MET A 1 77 ? -16.774 -2.095 6.959 1.00 86.31 77 MET A CA 1
ATOM 590 C C . MET A 1 77 ? -17.485 -3.360 6.505 1.00 86.31 77 MET A C 1
ATOM 592 O O . MET A 1 77 ? -18.668 -3.524 6.775 1.00 86.31 77 MET A O 1
ATOM 596 N N . LYS A 1 78 ? -16.766 -4.292 5.881 1.00 88.50 78 LYS A N 1
ATOM 597 C CA . LYS A 1 78 ? -17.339 -5.582 5.480 1.00 88.50 78 LYS A CA 1
ATOM 598 C C . LYS A 1 78 ? -17.631 -6.516 6.654 1.00 88.50 78 LYS A C 1
ATOM 600 O O . LYS A 1 78 ? -18.532 -7.343 6.563 1.00 88.50 78 LYS A O 1
ATOM 605 N N . LYS A 1 79 ? -16.843 -6.434 7.728 1.00 89.06 79 LYS A N 1
ATOM 606 C CA . LYS A 1 79 ? -16.893 -7.381 8.851 1.00 89.06 79 LYS A CA 1
ATOM 607 C C . LYS A 1 79 ? -17.948 -7.030 9.900 1.00 89.06 79 LYS A C 1
ATOM 609 O O . LYS A 1 79 ? -18.446 -7.935 10.570 1.00 89.06 79 LYS A O 1
ATOM 614 N N . TYR A 1 80 ? -18.258 -5.748 10.084 1.00 88.69 80 TYR A N 1
ATOM 615 C CA . TYR A 1 80 ? -19.164 -5.286 11.139 1.00 88.69 80 TYR A CA 1
ATOM 616 C C . TYR A 1 80 ? -20.474 -4.716 10.578 1.00 88.69 80 TYR A C 1
ATOM 618 O O . TYR A 1 80 ? -20.481 -4.183 9.471 1.00 88.69 80 TYR A O 1
ATOM 626 N N . PRO A 1 81 ? -21.592 -4.803 11.324 1.00 90.88 81 PRO A N 1
ATOM 627 C CA . PRO A 1 81 ? -22.871 -4.248 10.884 1.00 90.88 81 PRO A CA 1
ATOM 628 C C . PRO A 1 81 ? -22.812 -2.731 10.683 1.00 90.88 81 PRO A C 1
ATOM 630 O O . PRO A 1 81 ? -22.151 -2.032 11.449 1.00 90.88 81 PRO A O 1
ATOM 633 N N . ILE A 1 82 ? -23.603 -2.202 9.744 1.00 87.94 82 ILE A N 1
ATOM 634 C CA . ILE A 1 82 ? -23.713 -0.752 9.493 1.00 87.94 82 ILE A CA 1
ATOM 635 C C . ILE A 1 82 ? -24.063 0.055 10.759 1.00 87.94 82 ILE A C 1
ATOM 637 O O . ILE A 1 82 ? -23.508 1.125 10.984 1.00 87.94 82 ILE A O 1
ATOM 641 N N . LEU A 1 83 ? -24.871 -0.509 11.663 1.00 89.94 83 LEU A N 1
ATOM 642 C CA . LEU A 1 83 ? -25.235 0.103 12.951 1.00 89.94 83 LEU A CA 1
ATOM 643 C C . LEU A 1 83 ? -24.031 0.368 13.875 1.00 89.94 83 LEU A C 1
ATOM 645 O O . LEU A 1 83 ? -24.081 1.230 14.755 1.00 89.94 83 LEU A O 1
ATOM 649 N N . ASP A 1 84 ? -22.950 -0.403 13.737 1.00 89.75 84 ASP A N 1
ATOM 650 C CA . ASP A 1 84 ? -21.712 -0.135 14.468 1.00 89.75 84 ASP A CA 1
ATOM 651 C C . ASP A 1 84 ? -21.007 1.100 13.892 1.00 89.75 84 ASP A C 1
ATOM 653 O O . ASP A 1 84 ? -20.526 1.928 14.663 1.00 89.75 84 ASP A O 1
ATOM 657 N N . PHE A 1 85 ? -21.025 1.291 12.570 1.00 85.94 85 PHE A N 1
ATOM 658 C CA . PHE A 1 85 ? -20.505 2.498 11.918 1.00 85.94 85 PHE A CA 1
ATOM 659 C C . PHE A 1 85 ? -21.302 3.735 12.293 1.00 85.94 85 PHE A C 1
ATOM 661 O O . PHE A 1 85 ? -20.719 4.721 12.736 1.00 85.94 85 PHE A O 1
ATOM 668 N N . GLU A 1 86 ? -22.627 3.664 12.192 1.00 87.94 86 GLU A N 1
ATOM 669 C CA . GLU A 1 86 ? -23.518 4.760 12.578 1.00 87.94 86 GLU A CA 1
ATOM 670 C C . GLU A 1 86 ? -23.262 5.203 14.017 1.00 87.94 86 GLU A C 1
ATOM 672 O O . GLU A 1 86 ? -23.150 6.396 14.288 1.00 87.94 86 GLU A O 1
ATOM 677 N N . TYR A 1 87 ? -23.072 4.253 14.939 1.00 88.56 87 TYR A N 1
ATOM 678 C CA . TYR A 1 87 ? -22.707 4.574 16.315 1.00 88.56 87 TYR A CA 1
ATOM 679 C C . TYR A 1 87 ? -21.367 5.320 16.410 1.00 88.56 87 TYR A C 1
ATOM 681 O O . TYR A 1 87 ? -21.268 6.290 17.166 1.00 88.56 87 TYR A O 1
ATOM 689 N N . LEU A 1 88 ? -20.336 4.894 15.672 1.00 86.94 88 LEU A N 1
ATOM 690 C CA . LEU A 1 88 ? -19.016 5.537 15.692 1.00 86.94 88 LEU A CA 1
ATOM 691 C C . LEU A 1 88 ? -19.084 6.999 15.223 1.00 86.94 88 LEU A C 1
ATOM 693 O O . LEU A 1 88 ? -18.454 7.859 15.841 1.00 86.94 88 LEU A O 1
ATOM 697 N N . PHE A 1 89 ? -19.883 7.289 14.196 1.00 86.19 89 PHE A N 1
ATOM 698 C CA . PHE A 1 89 ? -20.114 8.657 13.724 1.00 86.19 89 PHE A CA 1
ATOM 699 C C . PHE A 1 89 ? -21.010 9.460 14.676 1.00 86.19 89 PHE A C 1
ATOM 701 O O . PHE A 1 89 ? -20.636 10.553 15.095 1.00 86.19 89 PHE A O 1
ATOM 708 N N . ALA A 1 90 ? -22.153 8.909 15.096 1.00 87.62 90 ALA A N 1
ATOM 709 C CA . ALA A 1 90 ? -23.124 9.612 15.942 1.00 87.62 90 ALA A CA 1
ATOM 710 C C . ALA A 1 90 ? -22.569 9.965 17.333 1.00 87.62 90 ALA A C 1
ATOM 712 O O . ALA A 1 90 ? -22.953 10.964 17.935 1.00 87.62 90 ALA A O 1
ATOM 713 N N . SER A 1 91 ? -21.646 9.155 17.853 1.00 84.25 91 SER A N 1
ATOM 714 C CA . SER A 1 91 ? -20.953 9.426 19.121 1.00 84.25 91 SER A CA 1
ATOM 715 C C . SER A 1 91 ? -19.755 10.376 18.981 1.00 84.25 91 SER A C 1
ATOM 717 O O . SER A 1 91 ? -19.144 10.748 19.987 1.00 84.25 91 SER A O 1
ATOM 719 N N . GLY A 1 92 ? -19.397 10.769 17.754 1.00 82.25 92 GLY A N 1
ATOM 720 C CA . GLY A 1 92 ? -18.213 11.575 17.462 1.00 82.25 92 GLY A CA 1
ATOM 721 C C . GLY A 1 92 ? -16.893 10.854 17.754 1.00 82.25 92 GLY A C 1
ATOM 722 O O . GLY A 1 92 ? -15.886 11.513 18.024 1.00 82.25 92 GLY A O 1
ATOM 723 N N . ILE A 1 93 ? -16.897 9.514 17.762 1.00 81.69 93 ILE A N 1
ATOM 724 C CA . ILE A 1 93 ? -15.679 8.696 17.850 1.00 81.69 93 ILE A CA 1
ATOM 725 C C . ILE A 1 93 ? -14.883 8.826 16.550 1.00 81.69 93 ILE A C 1
ATOM 727 O O . ILE A 1 93 ? -13.670 9.022 16.601 1.00 81.69 93 ILE A O 1
ATOM 731 N N . ILE A 1 94 ? -15.577 8.746 15.416 1.00 81.69 94 ILE A N 1
ATOM 732 C CA . ILE A 1 94 ? -15.046 9.070 14.092 1.00 81.69 94 ILE A CA 1
ATOM 733 C C . ILE A 1 94 ? -15.674 10.396 13.676 1.00 81.69 94 ILE A C 1
ATOM 735 O O . ILE A 1 94 ? -16.899 10.518 13.653 1.00 81.69 94 ILE A O 1
ATOM 739 N N . THR A 1 95 ? -14.844 11.393 13.380 1.00 82.12 95 THR A N 1
ATOM 740 C CA . THR A 1 95 ? -15.292 12.693 12.866 1.00 82.12 95 THR A CA 1
ATOM 741 C C . THR A 1 95 ? -14.956 12.846 11.388 1.00 82.12 95 THR A C 1
ATOM 743 O O . THR A 1 95 ? -14.204 12.055 10.815 1.00 82.12 95 THR A O 1
ATOM 746 N N . GLN A 1 96 ? -15.514 13.876 10.755 1.00 80.12 96 GLN A N 1
ATOM 747 C CA . GLN A 1 96 ? -15.217 14.183 9.360 1.00 80.12 96 GLN A CA 1
ATOM 748 C C . GLN A 1 96 ? -13.732 14.520 9.161 1.00 80.12 96 GLN A C 1
ATOM 750 O O . GLN A 1 96 ? -13.146 14.122 8.162 1.00 80.12 96 GLN A O 1
ATOM 755 N N . GLU A 1 97 ? -13.093 15.176 10.132 1.00 78.19 97 GLU A N 1
ATOM 756 C CA . GLU A 1 97 ? -11.656 15.456 10.099 1.00 78.19 97 GLU A CA 1
ATOM 757 C C . GLU A 1 97 ? -10.825 14.170 10.149 1.00 78.19 97 GLU A C 1
ATOM 759 O O . GLU A 1 97 ? -9.837 14.061 9.423 1.00 78.19 97 GLU A O 1
ATOM 764 N N . ASP A 1 98 ? -11.237 13.173 10.948 1.00 76.12 98 ASP A N 1
ATOM 765 C CA . ASP A 1 98 ? -10.569 11.867 10.970 1.00 76.12 98 ASP A CA 1
ATOM 766 C C . ASP A 1 98 ? -10.658 11.208 9.585 1.00 76.12 98 ASP A C 1
ATOM 768 O O . ASP A 1 98 ? -9.649 10.747 9.054 1.00 76.12 98 ASP A O 1
ATOM 772 N N . VAL A 1 99 ? -11.843 11.218 8.965 1.00 76.00 99 VAL A N 1
ATOM 773 C CA . VAL A 1 99 ? -12.055 10.661 7.619 1.00 76.00 99 VAL A CA 1
ATOM 774 C C . VAL A 1 99 ? -11.214 11.402 6.580 1.00 76.00 99 VAL A C 1
ATOM 776 O O . VAL A 1 99 ? -10.496 10.764 5.815 1.00 76.00 99 VAL A O 1
ATOM 779 N N . ASN A 1 100 ? -11.226 12.734 6.593 1.00 74.00 100 ASN A N 1
ATOM 780 C CA . ASN A 1 100 ? -10.449 13.553 5.664 1.00 74.00 100 ASN A CA 1
ATOM 781 C C . ASN A 1 100 ? -8.939 13.336 5.827 1.00 74.00 100 ASN A C 1
ATOM 783 O O . ASN A 1 100 ? -8.218 13.310 4.837 1.00 74.00 100 ASN A O 1
ATOM 787 N N . SER A 1 101 ? -8.454 13.136 7.055 1.00 72.25 101 SER A N 1
ATOM 788 C CA . SER A 1 101 ? -7.037 12.842 7.303 1.00 72.25 101 SER A CA 1
ATOM 789 C C . SER A 1 101 ? -6.606 11.475 6.768 1.00 72.25 101 SER A C 1
ATOM 791 O O . SER A 1 101 ? -5.459 11.307 6.371 1.00 72.25 101 SER A O 1
ATOM 793 N N . VAL A 1 102 ? -7.525 10.507 6.732 1.00 68.38 102 VAL A N 1
ATOM 794 C CA . VAL A 1 102 ? -7.274 9.176 6.168 1.00 68.38 102 VAL A CA 1
ATOM 795 C C . VAL A 1 102 ? -7.428 9.164 4.645 1.00 68.38 102 VAL A C 1
ATOM 797 O O . VAL A 1 102 ? -6.731 8.412 3.970 1.00 68.38 102 VAL A O 1
ATOM 800 N N . LEU A 1 103 ? -8.334 9.981 4.106 1.00 64.25 103 LEU A N 1
ATOM 801 C CA . LEU A 1 103 ? -8.533 10.153 2.666 1.00 64.25 103 LEU A CA 1
ATOM 802 C C . LEU A 1 103 ? -7.464 11.048 2.012 1.00 64.25 103 LEU A C 1
ATOM 804 O O . LEU A 1 103 ? -7.268 10.951 0.804 1.00 64.25 103 LEU A O 1
ATOM 808 N N . GLY A 1 104 ? -6.804 11.920 2.779 1.00 59.09 104 GLY A N 1
ATOM 809 C CA . GLY A 1 104 ? -5.742 12.814 2.314 1.00 59.09 104 GLY A CA 1
ATOM 810 C C . GLY A 1 104 ? -4.316 12.282 2.522 1.00 59.09 104 GLY A C 1
ATOM 811 O O . GLY A 1 104 ? -4.094 11.219 3.093 1.00 59.09 104 GLY A O 1
ATOM 812 N N . ASP A 1 105 ? -3.328 13.081 2.107 1.00 53.16 105 ASP A N 1
ATOM 813 C CA . ASP A 1 105 ? -1.886 12.756 2.121 1.00 53.16 105 ASP A CA 1
ATOM 814 C C . ASP A 1 105 ? -1.206 12.803 3.509 1.00 53.16 105 ASP A C 1
ATOM 816 O O . ASP A 1 105 ? 0.022 12.752 3.617 1.00 53.16 105 ASP A O 1
ATOM 820 N N . LEU A 1 106 ? -1.957 12.935 4.606 1.00 43.00 106 LEU A N 1
ATOM 821 C CA . LEU A 1 106 ? -1.381 13.318 5.897 1.00 43.00 106 LEU A CA 1
ATOM 822 C C . LEU A 1 106 ? -1.767 12.381 7.040 1.00 43.00 106 LEU A C 1
ATOM 824 O O . LEU A 1 106 ? -2.754 12.575 7.741 1.00 43.00 106 LEU A O 1
ATOM 828 N N . GLY A 1 107 ? -0.854 11.441 7.296 1.00 51.38 107 GLY A N 1
ATOM 829 C CA . GLY A 1 107 ? -0.381 11.055 8.627 1.00 51.38 107 GLY A CA 1
ATOM 830 C C . GLY A 1 107 ? -1.379 11.199 9.776 1.00 51.38 107 GLY A C 1
ATOM 831 O O . GLY A 1 107 ? -1.241 12.096 10.608 1.00 51.38 107 GLY A O 1
ATOM 832 N N . TYR A 1 108 ? -2.327 10.267 9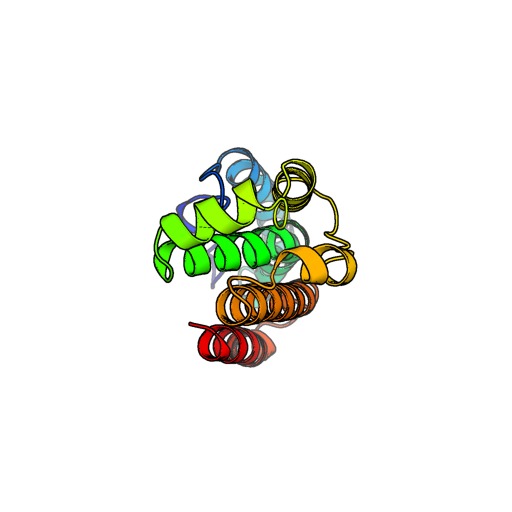.884 1.00 53.28 108 TYR A N 1
ATOM 833 C CA . TYR A 1 108 ? -3.268 10.211 11.004 1.00 53.28 108 TYR A CA 1
ATOM 834 C C . TYR A 1 108 ? -2.555 10.152 12.374 1.00 53.28 108 TYR A C 1
ATOM 836 O O . TYR A 1 108 ? -1.978 9.125 12.775 1.00 53.28 108 TYR A O 1
ATOM 844 N N . LYS A 1 109 ? -2.650 11.243 13.148 1.00 57.12 109 LYS A N 1
ATOM 845 C CA . LYS A 1 109 ? -2.284 11.314 14.574 1.00 57.12 109 LYS A CA 1
ATOM 846 C C . LYS A 1 109 ? -3.553 11.378 15.433 1.00 57.12 109 LYS A C 1
ATOM 848 O O . LYS A 1 109 ? -4.000 12.466 15.780 1.00 57.12 109 LYS A O 1
ATOM 853 N N . PRO A 1 110 ? -4.135 10.231 15.811 1.00 56.34 110 PRO A N 1
ATOM 854 C CA . PRO A 1 110 ? -5.302 10.233 16.671 1.00 56.34 110 PRO A CA 1
ATOM 855 C C . PRO A 1 110 ? -4.953 10.566 18.120 1.00 56.34 110 PRO A C 1
ATOM 857 O O . PRO A 1 110 ? -4.142 9.849 18.715 1.00 56.34 110 PRO A O 1
ATOM 860 N N . PRO A 1 111 ? -5.702 11.465 18.773 1.00 55.12 111 PRO A N 1
ATOM 861 C CA . PRO A 1 111 ? -5.975 11.361 20.193 1.00 55.12 111 PRO A CA 1
ATOM 862 C C . PRO A 1 111 ? -7.232 10.489 20.395 1.00 55.12 111 PRO A C 1
ATOM 864 O O . PRO A 1 111 ? -8.240 10.940 20.923 1.00 55.12 111 PRO A O 1
ATOM 867 N N . ILE A 1 112 ? -7.213 9.217 19.966 1.00 54.34 112 ILE A N 1
ATOM 868 C CA . ILE A 1 112 ? -8.364 8.298 20.150 1.00 54.34 112 ILE A CA 1
ATOM 869 C C . ILE A 1 112 ? -8.665 8.071 21.639 1.00 54.34 112 ILE A C 1
ATOM 871 O O . ILE A 1 112 ? -9.814 7.844 22.014 1.00 54.34 112 ILE A O 1
ATOM 875 N N . PHE A 1 113 ? -7.662 8.202 22.511 1.00 52.28 113 PHE A N 1
ATOM 876 C CA . PHE A 1 113 ? -7.841 8.054 23.954 1.00 52.28 113 PHE A CA 1
ATOM 877 C C . PHE A 1 113 ? -8.781 9.103 24.569 1.00 52.28 113 PHE A C 1
ATOM 879 O O . PHE A 1 113 ? -9.552 8.749 25.457 1.00 52.28 113 PHE A O 1
ATOM 886 N N . SER A 1 114 ? -8.804 10.352 24.080 1.00 59.09 114 SER A N 1
ATOM 887 C CA . SER A 1 114 ? -9.747 11.364 24.594 1.00 59.09 114 SER A CA 1
ATOM 888 C C . SER A 1 114 ? -11.187 11.091 24.146 1.00 59.09 114 SER A C 1
ATOM 890 O O . SER A 1 114 ? -12.138 11.398 24.864 1.00 59.09 114 SER A O 1
ATOM 892 N N . LYS A 1 115 ? -11.358 10.435 22.991 1.00 64.25 115 LYS A N 1
ATOM 893 C CA . LYS A 1 115 ? -12.660 9.995 22.467 1.00 64.25 115 LYS A CA 1
ATOM 894 C C . LYS A 1 115 ? -13.145 8.682 23.099 1.00 64.25 115 LYS A C 1
ATOM 896 O O . LYS A 1 115 ? -14.335 8.383 23.039 1.00 64.25 115 LYS A O 1
ATOM 901 N N . PHE A 1 116 ? -12.267 7.928 23.765 1.00 61.28 116 PHE A N 1
ATOM 902 C CA . PHE A 1 116 ? -12.592 6.653 24.418 1.00 61.28 116 PHE A CA 1
ATOM 903 C C . PHE A 1 116 ? -13.642 6.800 25.530 1.00 61.28 116 PHE A C 1
ATOM 905 O O . PHE A 1 116 ? -14.461 5.905 25.729 1.00 61.28 116 PHE A O 1
ATOM 912 N N . ILE A 1 117 ? -13.689 7.962 26.193 1.00 62.94 117 ILE A N 1
ATOM 913 C CA . ILE A 1 117 ? -14.704 8.286 27.210 1.00 62.94 117 ILE A CA 1
ATOM 914 C C . ILE A 1 117 ? -16.117 8.268 26.597 1.00 62.94 117 ILE A C 1
ATOM 916 O O . ILE A 1 117 ? -17.068 7.834 27.240 1.00 62.94 117 ILE A O 1
ATOM 920 N N . LYS A 1 118 ? -16.270 8.636 25.317 1.00 66.06 118 LYS A N 1
ATOM 921 C CA . LYS A 1 118 ? -17.563 8.601 24.604 1.00 66.06 118 LYS A CA 1
ATOM 922 C C . LYS A 1 118 ? -17.999 7.180 24.207 1.00 66.06 118 LYS A C 1
ATOM 924 O O . LYS A 1 118 ? -19.149 6.969 23.824 1.00 66.06 118 LYS A O 1
ATOM 929 N N . ALA A 1 119 ? -17.108 6.194 24.335 1.00 65.31 119 ALA A N 1
ATOM 930 C CA . ALA A 1 119 ? -17.304 4.817 23.881 1.00 65.31 119 ALA A CA 1
ATOM 931 C C . ALA A 1 119 ? -17.840 3.852 24.952 1.00 65.31 119 ALA A C 1
ATOM 933 O O . ALA A 1 119 ? -17.930 2.647 24.700 1.00 65.31 119 ALA A O 1
ATOM 934 N N . LEU A 1 120 ? -18.234 4.366 26.124 1.00 66.81 120 LEU A N 1
ATOM 935 C CA . LEU A 1 120 ? -18.751 3.585 27.259 1.00 66.81 120 LEU A CA 1
ATOM 936 C C . LEU A 1 120 ? -19.894 2.622 26.879 1.00 66.81 120 LEU A C 1
ATOM 938 O O . LEU A 1 120 ? -20.026 1.567 27.493 1.00 66.81 120 LEU A O 1
ATOM 942 N N . LYS A 1 121 ? -20.687 2.932 25.840 1.00 78.44 121 LYS A N 1
ATOM 943 C CA . LYS A 1 121 ? -21.807 2.083 25.390 1.00 78.44 121 LYS A CA 1
ATOM 944 C C . LYS A 1 121 ? -21.383 0.864 24.555 1.00 78.44 121 LYS A C 1
ATOM 946 O O . LYS A 1 121 ? -22.092 -0.138 24.564 1.00 78.44 121 LYS A O 1
ATOM 951 N N . LYS A 1 122 ? -20.259 0.918 23.825 1.00 86.12 122 LYS A N 1
ATOM 952 C CA . LYS A 1 122 ? -19.775 -0.191 22.971 1.00 86.12 122 LYS A CA 1
ATOM 953 C C . LYS A 1 122 ? -18.250 -0.397 23.093 1.00 86.12 122 LYS A C 1
ATOM 955 O O . LYS A 1 122 ? -17.526 -0.288 22.099 1.00 86.12 122 LYS A O 1
ATOM 960 N N . PRO A 1 123 ? -17.731 -0.787 24.273 1.00 84.75 123 PRO A N 1
ATOM 961 C CA . PRO A 1 123 ? -16.288 -0.943 24.494 1.00 84.75 123 PRO A CA 1
ATOM 962 C C . PRO A 1 123 ? -15.645 -2.011 23.593 1.00 84.75 123 PRO A C 1
ATOM 964 O O . PRO A 1 123 ? -14.517 -1.842 23.135 1.00 84.75 123 PRO A O 1
ATOM 967 N N . LYS A 1 124 ? -16.369 -3.093 23.263 1.00 87.56 124 LYS A N 1
ATOM 968 C CA . LYS A 1 124 ? -15.879 -4.133 22.337 1.00 87.56 124 LYS A CA 1
ATOM 969 C C . LYS A 1 124 ? -15.655 -3.593 20.921 1.00 87.56 124 LYS A C 1
ATOM 971 O O . LYS A 1 124 ? -14.654 -3.943 20.301 1.00 87.56 124 LYS A O 1
ATOM 976 N N . LEU A 1 125 ? -16.565 -2.753 20.420 1.00 86.75 125 LEU A N 1
ATOM 977 C CA . LEU A 1 125 ? -16.442 -2.117 19.105 1.00 86.75 125 LEU A CA 1
ATOM 978 C C . LEU A 1 125 ? -15.228 -1.190 19.065 1.00 86.75 125 LEU A C 1
ATOM 980 O O . LEU A 1 125 ? -14.442 -1.241 18.126 1.00 86.75 125 LEU A O 1
ATOM 984 N N . MET A 1 126 ? -15.021 -0.420 20.131 1.00 83.88 126 MET A N 1
ATOM 985 C CA . MET A 1 126 ? -13.858 0.450 20.238 1.00 83.88 126 MET A CA 1
ATOM 986 C C . MET A 1 126 ? -12.540 -0.336 20.275 1.00 83.88 126 MET A C 1
ATOM 988 O O . MET A 1 126 ? -11.598 0.006 19.566 1.00 83.88 126 MET A O 1
ATOM 992 N N . LEU A 1 127 ? -12.467 -1.425 21.049 1.00 85.50 127 LEU A N 1
ATOM 993 C CA . LEU A 1 127 ? -11.281 -2.286 21.063 1.00 85.50 127 LEU A CA 1
ATOM 994 C C . LEU A 1 127 ? -10.967 -2.849 19.673 1.00 85.50 127 LEU A C 1
ATOM 996 O O . LEU A 1 127 ? -9.795 -2.942 19.322 1.00 85.50 127 LEU A O 1
ATOM 1000 N N . ARG A 1 128 ? -11.993 -3.200 18.886 1.00 88.06 128 ARG A N 1
ATOM 1001 C CA . ARG A 1 128 ? -11.846 -3.653 17.493 1.00 88.06 128 ARG A CA 1
ATOM 1002 C C . ARG A 1 128 ? -11.342 -2.531 16.581 1.00 88.06 128 ARG A C 1
ATOM 1004 O O . ARG A 1 128 ? -10.447 -2.779 15.785 1.00 88.06 128 ARG A O 1
ATOM 1011 N N . LEU A 1 129 ? -11.862 -1.313 16.731 1.00 85.50 129 LEU A N 1
ATOM 1012 C CA . LEU A 1 129 ? -11.422 -0.147 15.960 1.00 85.50 129 LEU A CA 1
ATOM 1013 C C . LEU A 1 129 ? -9.958 0.222 16.255 1.00 85.50 129 LEU A C 1
ATOM 1015 O O . LEU A 1 129 ? -9.174 0.418 15.332 1.00 85.50 129 LEU A O 1
ATOM 1019 N N . ILE A 1 130 ? -9.558 0.271 17.533 1.00 84.19 130 ILE A N 1
ATOM 1020 C CA . ILE A 1 130 ? -8.161 0.546 17.919 1.00 84.19 130 ILE A CA 1
ATOM 1021 C C . ILE A 1 130 ? -7.224 -0.508 17.351 1.00 84.19 130 ILE A C 1
ATOM 1023 O O . ILE A 1 130 ? -6.173 -0.176 16.808 1.00 84.19 130 ILE A O 1
ATOM 1027 N N . ARG A 1 131 ? -7.603 -1.776 17.498 1.00 87.38 131 ARG A N 1
ATOM 1028 C CA . ARG A 1 131 ? -6.888 -2.915 16.932 1.00 87.38 131 ARG A CA 1
ATOM 1029 C C . ARG A 1 131 ? -6.651 -2.711 15.428 1.00 87.38 131 ARG A C 1
ATOM 1031 O O . ARG A 1 131 ? -5.487 -2.625 15.024 1.00 87.38 131 ARG A O 1
ATOM 1038 N N . MET A 1 132 ? -7.711 -2.413 14.672 1.00 87.69 132 MET A N 1
ATOM 1039 C CA . MET A 1 132 ? -7.637 -2.173 13.224 1.00 87.69 132 MET A CA 1
ATOM 1040 C C . MET A 1 132 ? -6.628 -1.081 12.888 1.00 87.69 132 MET A C 1
ATOM 1042 O O . MET A 1 132 ? -5.756 -1.277 12.043 1.00 87.69 132 MET A O 1
ATOM 1046 N N . ILE A 1 133 ? -6.689 0.048 13.595 1.00 84.50 133 ILE A N 1
ATOM 1047 C CA . ILE A 1 133 ? -5.776 1.179 13.389 1.00 84.50 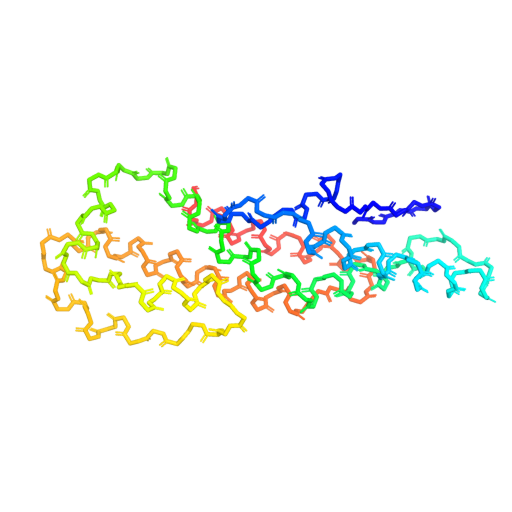133 ILE A CA 1
ATOM 1048 C C . ILE A 1 133 ? -4.329 0.790 13.715 1.00 84.50 133 ILE A C 1
ATOM 1050 O O . ILE A 1 133 ? -3.410 1.149 12.979 1.00 84.50 133 ILE A O 1
ATOM 1054 N N . LEU A 1 134 ? -4.095 0.049 14.801 1.00 85.44 134 LEU A N 1
ATOM 1055 C CA . LEU A 1 134 ? -2.755 -0.399 15.184 1.00 85.44 134 LEU A CA 1
ATOM 1056 C C . LEU A 1 134 ? -2.161 -1.373 14.164 1.00 85.44 134 LEU A C 1
ATOM 1058 O O . LEU A 1 134 ? -0.955 -1.328 13.915 1.00 85.44 134 LEU A O 1
ATOM 1062 N N . ILE A 1 135 ? -2.972 -2.258 13.586 1.00 86.94 135 ILE A N 1
ATOM 1063 C CA . ILE A 1 135 ? -2.515 -3.161 12.529 1.00 86.94 135 ILE A CA 1
ATOM 1064 C C . ILE A 1 135 ? -2.277 -2.410 11.228 1.00 86.94 135 ILE A C 1
ATOM 1066 O O . ILE A 1 135 ? -1.202 -2.583 10.654 1.00 86.94 135 ILE A O 1
ATOM 1070 N N . ALA A 1 136 ? -3.188 -1.527 10.821 1.00 85.56 136 ALA A N 1
ATOM 1071 C CA . ALA A 1 136 ? -3.002 -0.672 9.654 1.00 85.56 136 ALA A CA 1
ATOM 1072 C C . ALA A 1 136 ? -1.683 0.109 9.743 1.00 85.56 136 ALA A C 1
ATOM 1074 O O . ALA A 1 136 ? -0.877 0.031 8.824 1.00 85.56 136 ALA A O 1
ATOM 1075 N N . LYS A 1 137 ? -1.381 0.732 10.893 1.00 85.12 137 LYS A N 1
ATOM 1076 C CA . LYS A 1 137 ? -0.107 1.440 11.130 1.00 85.12 137 LYS A CA 1
ATOM 1077 C C . LYS A 1 137 ? 1.129 0.536 11.080 1.00 85.12 137 LYS A C 1
ATOM 1079 O O . LYS A 1 137 ? 2.212 0.968 10.691 1.00 85.12 137 LYS A O 1
ATOM 1084 N N . LYS A 1 138 ? 1.011 -0.732 11.489 1.00 88.44 138 LYS A N 1
ATOM 1085 C CA . LYS A 1 138 ? 2.116 -1.702 11.370 1.00 88.44 138 LYS A CA 1
ATOM 1086 C C . LYS A 1 138 ? 2.353 -2.104 9.917 1.00 88.44 138 LYS A C 1
ATOM 1088 O O . LYS A 1 138 ? 3.508 -2.208 9.513 1.00 88.44 138 LYS A O 1
ATOM 1093 N N . ILE A 1 139 ? 1.281 -2.334 9.159 1.00 87.69 139 ILE A N 1
ATOM 1094 C CA . ILE A 1 139 ? 1.339 -2.643 7.725 1.00 87.69 139 ILE A CA 1
ATOM 1095 C C . ILE A 1 139 ? 1.903 -1.441 6.967 1.00 87.69 139 ILE A C 1
ATOM 1097 O O . ILE A 1 139 ? 2.819 -1.608 6.173 1.00 87.69 139 ILE A O 1
ATOM 1101 N N . GLU A 1 140 ? 1.451 -0.235 7.288 1.00 84.38 140 GLU A N 1
ATOM 1102 C CA . GLU A 1 140 ? 1.953 1.029 6.754 1.00 84.38 140 GLU A CA 1
ATOM 1103 C C . GLU A 1 140 ? 3.469 1.168 6.963 1.00 84.38 140 GLU A C 1
ATOM 1105 O O . GLU A 1 140 ? 4.220 1.338 6.005 1.00 84.38 140 GLU A O 1
ATOM 1110 N N . LYS A 1 141 ? 3.954 0.984 8.201 1.00 86.56 141 LYS A N 1
ATOM 1111 C CA . LYS A 1 141 ? 5.394 1.022 8.498 1.00 86.56 141 LYS A CA 1
ATOM 1112 C C . LYS A 1 141 ? 6.180 -0.026 7.707 1.00 86.56 141 LYS A C 1
ATOM 1114 O O . LYS A 1 141 ? 7.275 0.267 7.239 1.00 86.56 141 LYS A O 1
ATOM 1119 N N . LEU A 1 142 ? 5.643 -1.240 7.564 1.00 88.38 142 LEU A N 1
ATOM 1120 C CA . LEU A 1 142 ? 6.271 -2.281 6.745 1.00 88.38 142 LEU A CA 1
ATOM 1121 C C . LEU A 1 142 ? 6.262 -1.926 5.255 1.00 88.38 142 LEU A C 1
ATOM 1123 O O . LEU A 1 142 ? 7.213 -2.261 4.555 1.00 88.38 142 LEU A O 1
ATOM 1127 N N . SER A 1 143 ? 5.213 -1.258 4.785 1.00 84.69 143 SER A N 1
ATOM 1128 C CA . SER A 1 143 ? 5.044 -0.820 3.398 1.00 84.69 143 SER A CA 1
ATOM 1129 C C . SER A 1 143 ? 6.051 0.263 3.023 1.00 84.69 143 SER A C 1
ATOM 1131 O O . SER A 1 143 ? 6.627 0.204 1.944 1.00 84.69 143 SER A O 1
ATOM 1133 N N . LEU A 1 144 ? 6.346 1.183 3.948 1.00 83.38 144 LEU A N 1
ATOM 1134 C CA . LEU A 1 144 ? 7.428 2.162 3.797 1.00 83.38 144 LEU A CA 1
ATOM 1135 C C . LEU A 1 144 ? 8.821 1.511 3.756 1.00 83.38 144 LEU A C 1
ATOM 1137 O O . LEU A 1 144 ? 9.742 2.068 3.169 1.00 83.38 144 LEU A O 1
ATOM 1141 N N . SER A 1 145 ? 8.979 0.325 4.350 1.00 87.75 145 SER A N 1
ATOM 1142 C CA . SER A 1 145 ? 10.195 -0.492 4.265 1.00 87.75 145 SER A CA 1
ATOM 1143 C C . SER A 1 145 ? 10.070 -1.591 3.202 1.00 87.75 145 SER A C 1
ATOM 1145 O O . SER A 1 145 ? 10.402 -2.750 3.475 1.00 87.75 145 SER A O 1
ATOM 1147 N N . TYR A 1 146 ? 9.509 -1.268 2.031 1.00 92.75 146 TYR A N 1
ATOM 1148 C CA . TYR A 1 146 ? 9.413 -2.220 0.926 1.00 92.75 146 TYR A CA 1
ATOM 1149 C C . TYR A 1 146 ? 10.813 -2.755 0.554 1.00 92.75 146 TYR A C 1
ATOM 1151 O O . TYR A 1 146 ? 11.767 -1.974 0.549 1.00 92.75 146 TYR A O 1
ATOM 1159 N N . PRO A 1 147 ? 10.976 -4.062 0.274 1.00 95.19 147 PRO A N 1
ATOM 1160 C CA . PRO A 1 147 ? 12.288 -4.649 0.013 1.00 95.19 147 PRO A CA 1
ATOM 1161 C C . PRO A 1 147 ? 12.982 -4.023 -1.190 1.00 95.19 147 PRO A C 1
ATOM 1163 O O . PRO A 1 147 ? 12.365 -3.855 -2.238 1.00 95.19 147 PRO A O 1
ATOM 1166 N N . THR A 1 148 ? 14.275 -3.737 -1.058 1.00 94.88 148 THR A N 1
ATOM 1167 C CA . THR A 1 148 ? 15.118 -3.278 -2.172 1.00 94.88 148 THR A CA 1
ATOM 1168 C C . THR A 1 148 ? 15.575 -4.423 -3.069 1.00 94.88 148 THR A C 1
ATOM 1170 O O . THR A 1 148 ? 15.920 -4.190 -4.220 1.00 94.88 148 THR A O 1
ATOM 1173 N N . GLU A 1 149 ? 15.549 -5.652 -2.552 1.00 94.19 149 GLU A N 1
ATOM 1174 C CA . GLU A 1 149 ? 15.940 -6.866 -3.262 1.00 94.19 149 GLU A CA 1
ATOM 1175 C C . GLU A 1 149 ? 14.748 -7.818 -3.410 1.00 94.19 149 GLU A C 1
ATOM 1177 O O . GLU A 1 149 ? 13.949 -7.990 -2.480 1.00 94.19 149 GLU A O 1
ATOM 1182 N N . VAL A 1 150 ? 14.667 -8.478 -4.569 1.00 95.81 150 VAL A N 1
ATOM 1183 C CA . VAL A 1 150 ? 13.610 -9.445 -4.918 1.00 95.81 150 VAL A CA 1
ATOM 1184 C C . VAL A 1 150 ? 13.577 -10.614 -3.925 1.00 95.81 150 VAL A C 1
ATOM 1186 O O . VAL A 1 150 ? 12.512 -11.056 -3.489 1.00 95.81 150 VAL A O 1
ATOM 1189 N N . THR A 1 151 ? 14.748 -11.076 -3.485 1.00 96.50 151 THR A N 1
ATOM 1190 C CA . THR A 1 151 ? 14.935 -12.205 -2.555 1.00 96.50 151 THR A CA 1
ATOM 1191 C C . THR A 1 151 ? 14.218 -12.002 -1.213 1.00 96.50 151 THR A C 1
ATOM 1193 O O . THR A 1 151 ? 13.641 -12.939 -0.650 1.00 96.50 151 THR A O 1
ATOM 1196 N N . GLU A 1 152 ? 14.162 -10.764 -0.719 1.00 96.81 152 GLU A N 1
ATOM 1197 C CA . GLU A 1 152 ? 13.528 -10.414 0.555 1.00 96.81 152 GLU A CA 1
ATOM 1198 C C . GLU A 1 152 ? 12.003 -10.214 0.436 1.00 96.81 152 GLU A C 1
ATOM 1200 O O . GLU A 1 152 ? 11.301 -10.155 1.457 1.00 96.81 152 GLU A O 1
ATOM 1205 N N . PHE A 1 153 ? 11.451 -10.178 -0.785 1.00 95.56 153 PHE A N 1
ATOM 1206 C CA . PHE A 1 153 ? 10.023 -9.955 -1.035 1.00 95.56 153 PHE A CA 1
ATOM 1207 C C . PHE A 1 153 ? 9.130 -10.956 -0.307 1.00 95.56 153 PHE A C 1
ATOM 1209 O O . PHE A 1 153 ? 8.195 -10.573 0.401 1.00 95.56 153 PHE A O 1
ATOM 1216 N N . ASN A 1 154 ? 9.437 -12.249 -0.412 1.00 96.12 154 ASN A N 1
ATOM 1217 C CA . ASN A 1 154 ? 8.623 -13.297 0.203 1.00 96.12 154 ASN A CA 1
ATOM 1218 C C . ASN A 1 154 ? 8.590 -13.187 1.733 1.00 96.12 154 ASN A C 1
ATOM 1220 O O . ASN A 1 154 ? 7.549 -13.392 2.365 1.00 96.12 154 ASN A O 1
ATOM 1224 N N . LYS A 1 155 ? 9.717 -12.822 2.347 1.00 96.50 155 LYS A N 1
ATOM 1225 C CA . LYS A 1 155 ? 9.825 -12.612 3.794 1.00 96.50 155 LYS A CA 1
ATOM 1226 C C . LYS A 1 155 ? 9.038 -11.384 4.238 1.00 96.50 155 LYS A C 1
ATOM 1228 O O . LYS A 1 155 ? 8.334 -11.451 5.248 1.00 96.50 155 LYS A O 1
ATOM 1233 N N . TRP A 1 156 ? 9.111 -10.289 3.486 1.00 94.62 156 TRP A N 1
ATOM 1234 C CA . TRP A 1 156 ? 8.301 -9.096 3.722 1.00 94.62 156 TRP A CA 1
ATOM 1235 C C . TRP A 1 156 ? 6.800 -9.384 3.579 1.00 94.62 156 TRP A C 1
ATOM 1237 O O . TRP A 1 156 ? 6.033 -9.120 4.508 1.00 94.62 156 TRP A O 1
ATOM 1247 N N . LYS A 1 157 ? 6.388 -10.052 2.495 1.00 93.56 157 LYS A N 1
ATOM 1248 C CA . LYS A 1 157 ? 4.993 -10.437 2.229 1.00 93.56 157 LYS A CA 1
ATOM 1249 C C . LYS A 1 157 ? 4.409 -11.274 3.366 1.00 93.56 157 LYS A C 1
ATOM 1251 O O . LYS A 1 157 ? 3.305 -11.002 3.831 1.00 93.56 157 LYS A O 1
ATOM 1256 N N . ARG A 1 158 ? 5.159 -12.253 3.888 1.00 95.25 158 ARG A N 1
ATOM 1257 C CA . ARG A 1 158 ? 4.727 -13.062 5.045 1.00 95.25 158 ARG A CA 1
ATOM 1258 C C . ARG A 1 158 ? 4.468 -12.218 6.297 1.00 95.25 158 ARG A C 1
ATOM 1260 O O . ARG A 1 158 ? 3.554 -12.540 7.053 1.00 95.25 158 ARG A O 1
ATOM 1267 N N . LYS A 1 159 ? 5.238 -11.146 6.533 1.00 94.19 159 LYS A N 1
ATOM 1268 C CA . LYS A 1 159 ? 5.001 -10.233 7.668 1.00 94.19 159 LYS A CA 1
ATOM 1269 C C . LYS A 1 159 ? 3.673 -9.492 7.513 1.00 94.19 159 LYS A C 1
ATOM 1271 O O . LYS A 1 159 ? 2.933 -9.414 8.490 1.00 94.19 159 LYS A O 1
ATOM 1276 N N . ILE A 1 160 ? 3.369 -9.010 6.305 1.00 90.12 160 ILE A N 1
ATOM 1277 C CA . ILE A 1 160 ? 2.092 -8.353 5.983 1.00 90.12 160 ILE A CA 1
ATOM 1278 C C . ILE A 1 160 ? 0.931 -9.331 6.190 1.00 90.12 160 ILE A C 1
ATOM 1280 O O . ILE A 1 160 ? 0.058 -9.066 7.010 1.00 90.12 160 ILE A O 1
ATOM 1284 N N . VAL A 1 161 ? 0.977 -10.511 5.562 1.00 90.31 161 VAL A N 1
ATOM 1285 C CA . VAL A 1 161 ? -0.079 -11.537 5.681 1.00 90.31 161 VAL A CA 1
ATOM 1286 C C . VAL A 1 161 ? -0.311 -11.938 7.141 1.00 90.31 161 VAL A C 1
ATOM 1288 O O . VAL A 1 161 ? -1.448 -12.026 7.595 1.00 90.31 161 VAL A O 1
ATOM 1291 N N . LYS A 1 162 ? 0.757 -12.117 7.929 1.00 92.25 162 LYS A N 1
ATOM 1292 C CA . LYS A 1 162 ? 0.645 -12.433 9.361 1.00 92.25 162 LYS A CA 1
ATOM 1293 C C . LYS A 1 162 ? -0.037 -11.323 10.165 1.00 92.25 162 LYS A C 1
ATOM 1295 O O . LYS A 1 162 ? -0.651 -11.618 11.186 1.00 92.25 162 LYS A O 1
ATOM 1300 N N . LEU A 1 163 ? 0.119 -10.059 9.775 1.00 89.62 163 LEU A N 1
ATOM 1301 C CA . LEU A 1 163 ? -0.585 -8.946 10.411 1.00 89.62 163 LEU A CA 1
ATOM 1302 C C . LEU A 1 163 ? -2.054 -8.913 9.995 1.00 89.62 163 LEU A C 1
ATOM 1304 O O . LEU A 1 163 ? -2.903 -8.748 10.861 1.00 89.62 163 LEU A O 1
ATOM 1308 N N . GLU A 1 164 ? -2.359 -9.138 8.719 1.00 82.88 164 GLU A N 1
ATOM 1309 C CA . GLU A 1 164 ? -3.742 -9.184 8.237 1.00 82.88 164 GLU A CA 1
ATOM 1310 C C . GLU A 1 164 ? -4.552 -10.310 8.898 1.00 82.88 164 GLU A C 1
ATOM 1312 O O . GLU A 1 164 ? -5.671 -10.080 9.348 1.00 82.88 164 GLU A O 1
ATOM 1317 N N . LEU A 1 165 ? -3.960 -11.498 9.064 1.00 82.75 165 LEU A N 1
ATOM 1318 C CA . LEU A 1 165 ? -4.595 -12.640 9.738 1.00 82.75 165 LEU A CA 1
ATOM 1319 C C . LEU A 1 165 ? -4.858 -12.420 11.234 1.00 82.75 165 LEU A C 1
ATOM 1321 O O . LEU A 1 165 ? -5.633 -13.155 11.837 1.00 82.75 165 LEU A O 1
ATOM 1325 N N . LYS A 1 166 ? -4.203 -11.442 11.873 1.00 74.44 166 LYS A N 1
ATOM 1326 C CA . LYS A 1 166 ? -4.452 -11.146 13.293 1.00 74.44 166 LYS A CA 1
ATOM 1327 C C . LYS A 1 166 ? -5.768 -10.409 13.519 1.00 74.44 166 LYS A C 1
ATOM 1329 O O . LYS A 1 166 ? -6.202 -10.338 14.668 1.00 74.44 166 LYS A O 1
ATOM 1334 N N . GLU A 1 167 ? -6.383 -9.861 12.469 1.00 61.00 167 GLU A N 1
ATOM 1335 C CA . GLU A 1 167 ? -7.58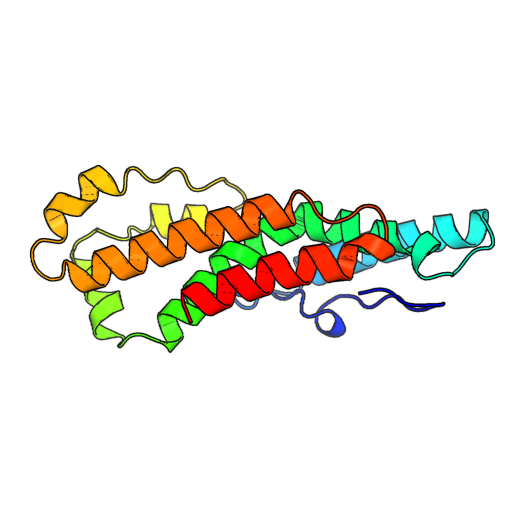7 -9.034 12.607 1.00 61.00 167 GLU A CA 1
ATOM 1336 C C . GLU A 1 167 ? -8.728 -9.271 11.632 1.00 61.00 167 GLU A C 1
ATOM 1338 O O . GLU A 1 167 ? -9.822 -8.722 11.830 1.00 61.00 167 GLU A O 1
ATOM 1343 N N . LEU A 1 168 ? -8.536 -10.151 10.660 1.00 49.91 168 LEU A N 1
ATOM 1344 C CA . LEU A 1 168 ? -9.588 -10.571 9.743 1.00 49.91 168 LEU A CA 1
ATOM 1345 C C . LEU A 1 168 ? -10.173 -11.900 10.181 1.00 49.91 168 LEU A C 1
ATOM 1347 O O . LEU A 1 168 ? -9.420 -12.887 10.245 1.00 49.91 168 LEU A O 1
#